Protein AF-A0A0U1DKY7-F1 (afdb_monomer_lite)

InterPro domains:
  IPR023214 HAD superfamily [G3DSA:3.40.50.1000] (1-147)
  IPR036412 HAD-like superfamily [SSF56784] (1-100)

Secondary structure (DSSP, 8-state):
-HHHHHHHHHTT----EEEEEEHHHHHHHHHHHHS--GGGEEEEEEEEEEETTEEEEEEEEEE---THHHHHHHHHHHSS--SEEEE-SGGGHHHHHHHHTSSS--EEEEEE-B-TTTS-B--TTTHHHHHHHHHHT-EEEEHHHH-S-S--

Foldseek 3Di:
DLVVLVVCVVVPDQDAAQDLDELVVCQVCCCVPRVHHSLRYHYWAADWDDDPNDTDGDPHTDDRRFALNSLVSCCVRVVDQDLEDEDAFNRCQNNLVSNLPDPDHGAYEYEAACDVPQGDHDCVRPVVVVVVCVVSVHHYDYCVPRDPHDDD

Radius of gyration: 16.52 Å; chains: 1; bounding box: 41×33×48 Å

Organism: NCBI:txid451644

Sequence (152 aa):
MIELLRYLEANGFTNYIVSGGGRDFMRPVTASMYGVPPERVIGSSVGLDFVDGQLKTTATPEFLNDGPAKAVRIWGRIGRRPIFSAGNSNGDIQMLEYTAAGRGPSLSLLVRHDDAAREFDYTAGAEKVLELAAGRGWTVASMRDDWTTVFD

Structure (mmCIF, N/CA/C/O backbone):
data_AF-A0A0U1DKY7-F1
#
_entry.id   AF-A0A0U1DKY7-F1
#
loop_
_atom_site.group_PDB
_atom_site.id
_atom_site.type_symbol
_atom_site.label_atom_id
_atom_site.label_alt_id
_atom_site.label_comp_id
_atom_site.label_asym_id
_atom_site.label_entity_id
_atom_site.label_seq_id
_atom_site.pdbx_PDB_ins_code
_atom_site.Cartn_x
_atom_site.Cartn_y
_atom_site.Cartn_z
_atom_site.occupancy
_atom_site.B_iso_or_equiv
_atom_site.auth_seq_id
_atom_site.auth_comp_id
_atom_site.auth_asym_id
_atom_site.auth_atom_id
_atom_site.pdbx_PDB_model_num
ATOM 1 N N . MET A 1 1 ? -4.182 -9.296 9.841 1.00 95.00 1 MET A N 1
ATOM 2 C CA . MET A 1 1 ? -4.240 -8.862 8.414 1.00 95.00 1 MET A CA 1
ATOM 3 C C . MET A 1 1 ? -4.542 -9.984 7.414 1.00 95.00 1 MET A C 1
ATOM 5 O O . MET A 1 1 ? -5.272 -9.718 6.466 1.00 95.00 1 MET A O 1
ATOM 9 N N . ILE A 1 2 ? -4.018 -11.209 7.578 1.00 96.25 2 ILE A N 1
ATOM 10 C CA . ILE A 1 2 ? -4.283 -12.328 6.644 1.00 96.25 2 ILE A CA 1
ATOM 11 C C . ILE A 1 2 ? -5.782 -12.613 6.493 1.00 96.25 2 ILE A C 1
ATOM 13 O O . ILE A 1 2 ? -6.282 -12.703 5.373 1.00 96.25 2 ILE A O 1
ATOM 17 N N . GLU A 1 3 ? -6.512 -12.665 7.607 1.00 97.19 3 GLU A N 1
ATOM 18 C CA . GLU A 1 3 ? -7.964 -12.876 7.610 1.00 97.19 3 GLU A CA 1
ATOM 19 C C . GLU A 1 3 ? -8.716 -11.806 6.810 1.00 97.19 3 GLU A C 1
ATOM 21 O O . GLU A 1 3 ? -9.610 -12.135 6.036 1.00 97.19 3 GLU A O 1
ATOM 26 N N . LEU A 1 4 ? -8.306 -10.535 6.910 1.00 97.56 4 LEU A N 1
ATOM 27 C CA . LEU A 1 4 ? -8.897 -9.446 6.130 1.00 97.56 4 LEU A CA 1
ATOM 28 C C . LEU A 1 4 ? -8.697 -9.658 4.623 1.00 97.56 4 LEU A C 1
ATOM 30 O O . LEU A 1 4 ? -9.636 -9.466 3.855 1.00 97.56 4 LEU A O 1
ATOM 34 N N . LEU A 1 5 ? -7.506 -10.084 4.187 1.00 98.31 5 LEU A N 1
ATOM 35 C CA . LEU A 1 5 ? -7.261 -10.383 2.772 1.00 98.31 5 LEU A CA 1
ATOM 36 C C . LEU A 1 5 ? -8.194 -11.495 2.272 1.00 98.31 5 LEU A C 1
ATOM 38 O O . LEU A 1 5 ? -8.764 -11.363 1.187 1.00 98.31 5 LEU A O 1
ATOM 42 N N . ARG A 1 6 ? -8.400 -12.549 3.072 1.00 98.06 6 ARG A N 1
ATOM 43 C CA . ARG A 1 6 ? -9.314 -13.653 2.733 1.00 98.06 6 ARG A CA 1
ATOM 44 C C . ARG A 1 6 ? -10.770 -13.229 2.737 1.00 98.06 6 ARG A C 1
ATOM 46 O O . ARG A 1 6 ? -11.503 -13.593 1.823 1.00 98.06 6 ARG A O 1
ATOM 53 N N . TYR A 1 7 ? -11.175 -12.419 3.708 1.00 98.44 7 TYR A N 1
ATOM 54 C CA . TYR A 1 7 ? -12.518 -11.861 3.762 1.00 98.44 7 TYR A CA 1
ATOM 55 C C . TYR A 1 7 ? -12.818 -11.008 2.524 1.00 98.44 7 TYR A C 1
ATOM 57 O O . TYR A 1 7 ? -13.854 -11.186 1.886 1.00 98.44 7 TYR A O 1
ATOM 65 N N . LEU A 1 8 ? -11.898 -10.120 2.137 1.00 98.50 8 LEU A N 1
ATOM 66 C CA . LEU A 1 8 ? -12.037 -9.292 0.939 1.00 98.50 8 LEU A CA 1
ATOM 67 C C . LEU A 1 8 ? -12.122 -10.155 -0.330 1.00 98.50 8 LEU A C 1
ATOM 69 O O . LEU A 1 8 ? -13.026 -9.963 -1.143 1.00 98.50 8 LEU A O 1
ATOM 73 N N . GLU A 1 9 ? -11.235 -11.141 -0.477 1.00 98.06 9 GLU A N 1
ATOM 74 C CA . GLU A 1 9 ? -11.236 -12.075 -1.611 1.00 98.06 9 GLU A CA 1
ATOM 75 C C . GLU A 1 9 ? -12.557 -12.857 -1.715 1.00 98.06 9 GLU A C 1
ATOM 77 O O . GLU A 1 9 ? -13.159 -12.904 -2.789 1.00 98.06 9 GLU A O 1
ATOM 82 N N . ALA A 1 10 ? -13.063 -13.389 -0.598 1.00 98.44 10 ALA A N 1
ATOM 83 C CA . ALA A 1 10 ? -14.346 -14.095 -0.538 1.00 98.44 10 ALA A CA 1
ATOM 84 C C . ALA A 1 10 ? -15.544 -13.205 -0.927 1.00 98.44 10 ALA A C 1
ATOM 86 O O . ALA A 1 10 ? -16.573 -13.712 -1.368 1.00 98.44 10 ALA A O 1
ATOM 87 N N . ASN A 1 11 ? -15.397 -11.883 -0.810 1.00 98.50 11 ASN A N 1
ATOM 88 C CA . ASN A 1 11 ? -16.388 -10.884 -1.212 1.00 98.50 11 ASN A CA 1
ATOM 89 C C . ASN A 1 11 ? -16.086 -10.253 -2.588 1.00 98.50 11 ASN A C 1
ATOM 91 O O . ASN A 1 11 ? -16.619 -9.195 -2.924 1.00 98.50 11 ASN A O 1
ATOM 95 N N . GLY A 1 12 ? -15.239 -10.891 -3.401 1.00 97.94 12 GLY A N 1
ATOM 96 C CA . GLY A 1 12 ? -14.989 -10.499 -4.790 1.00 97.94 12 GLY A CA 1
ATOM 97 C C . GLY A 1 12 ? -14.010 -9.337 -4.970 1.00 97.94 12 GLY A C 1
ATOM 98 O O . GLY A 1 12 ? -13.920 -8.781 -6.067 1.00 97.94 12 GLY A O 1
ATOM 99 N N . PHE A 1 13 ? -13.265 -8.954 -3.930 1.00 98.31 13 PHE A N 1
ATOM 100 C CA . PHE A 1 13 ? -12.186 -7.981 -4.075 1.00 98.31 13 PHE A CA 1
ATOM 101 C C . PHE A 1 13 ? -10.951 -8.621 -4.707 1.00 98.31 13 PHE A C 1
ATOM 103 O O . PHE A 1 13 ? -10.567 -9.751 -4.407 1.00 98.31 13 PHE A O 1
ATOM 110 N N . THR A 1 14 ? -10.254 -7.831 -5.520 1.00 98.25 14 THR A N 1
ATOM 111 C CA . THR A 1 14 ? -8.910 -8.162 -5.990 1.00 98.25 14 THR A CA 1
ATOM 112 C C . THR A 1 14 ? -7.886 -7.457 -5.108 1.00 98.25 14 THR A C 1
ATOM 114 O O . THR A 1 14 ? -7.749 -6.235 -5.176 1.00 98.25 14 THR A O 1
ATOM 117 N N . ASN A 1 15 ? -7.143 -8.222 -4.310 1.00 98.38 15 ASN A N 1
ATOM 118 C CA . ASN A 1 15 ? -6.121 -7.680 -3.415 1.00 98.38 15 ASN A CA 1
ATOM 119 C C . ASN A 1 15 ? -4.806 -7.376 -4.154 1.00 98.38 15 ASN A C 1
ATOM 121 O O . ASN A 1 15 ? -4.348 -8.168 -4.983 1.00 98.38 15 ASN A O 1
ATOM 125 N N . TYR A 1 16 ? -4.188 -6.245 -3.807 1.00 98.69 16 TYR A N 1
ATOM 126 C CA . TYR A 1 16 ? -2.881 -5.795 -4.294 1.00 98.69 16 TYR A CA 1
ATOM 127 C C . TYR A 1 16 ? -1.992 -5.398 -3.114 1.00 98.69 16 TYR A C 1
ATOM 129 O O . TYR A 1 16 ? -2.488 -4.955 -2.081 1.00 98.69 16 TYR A O 1
ATOM 137 N N . ILE A 1 17 ? -0.676 -5.502 -3.297 1.00 98.69 17 ILE A N 1
ATOM 138 C CA . ILE A 1 17 ? 0.322 -4.950 -2.370 1.00 98.69 17 ILE A CA 1
ATOM 139 C C . ILE A 1 17 ? 0.900 -3.679 -2.985 1.00 98.69 17 ILE A C 1
ATOM 141 O O . ILE A 1 17 ? 1.306 -3.698 -4.146 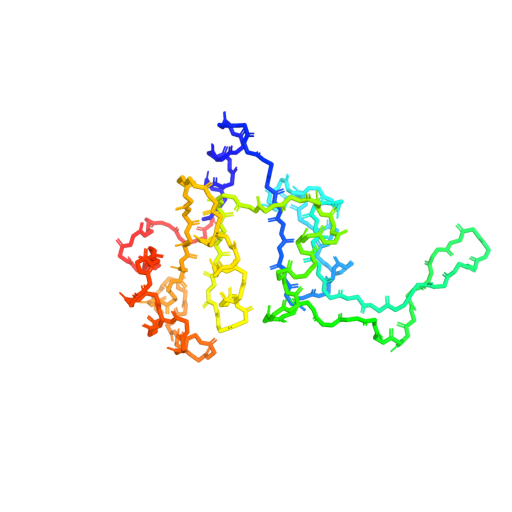1.00 98.69 17 ILE A O 1
ATOM 145 N N . VAL A 1 18 ? 0.959 -2.591 -2.210 1.00 98.69 18 VAL A N 1
ATOM 146 C CA . VAL A 1 18 ? 1.528 -1.298 -2.626 1.00 98.69 18 VAL A CA 1
ATOM 147 C C . VAL A 1 18 ? 2.541 -0.829 -1.583 1.00 98.69 18 VAL A C 1
ATOM 149 O O . VAL A 1 18 ? 2.187 -0.265 -0.550 1.00 98.69 18 VAL A O 1
ATOM 152 N N . SER A 1 19 ? 3.823 -1.072 -1.842 1.00 98.50 19 SER A N 1
ATOM 153 C CA . SER A 1 19 ? 4.889 -0.891 -0.849 1.00 98.50 19 SER A CA 1
ATOM 154 C C . SER A 1 19 ? 6.026 -0.015 -1.367 1.00 98.50 19 SER A C 1
ATOM 156 O O . SER A 1 19 ? 6.311 -0.020 -2.562 1.00 98.50 19 SER A O 1
ATOM 158 N N . GLY A 1 20 ? 6.702 0.704 -0.468 1.00 97.75 20 GLY A N 1
ATOM 159 C CA . GLY A 1 20 ? 7.985 1.352 -0.765 1.00 97.75 20 GLY A CA 1
ATOM 160 C C . GLY A 1 20 ? 9.140 0.351 -0.899 1.00 97.75 20 GLY A C 1
ATOM 161 O O . GLY A 1 20 ? 10.187 0.685 -1.452 1.00 97.75 20 GLY A O 1
ATOM 162 N N . GLY A 1 21 ? 8.948 -0.894 -0.452 1.00 97.12 21 GLY A N 1
ATOM 163 C CA . GLY A 1 21 ? 9.910 -1.980 -0.615 1.00 97.12 21 GLY A CA 1
ATOM 164 C C . GLY A 1 21 ? 10.117 -2.390 -2.076 1.00 97.12 21 GLY A C 1
ATOM 165 O O . GLY A 1 21 ? 9.289 -2.123 -2.953 1.00 97.12 21 GLY A O 1
ATOM 166 N N . GLY A 1 22 ? 11.236 -3.069 -2.334 1.00 96.94 22 GLY A N 1
ATOM 167 C CA . GLY A 1 22 ? 11.578 -3.573 -3.662 1.00 96.94 22 GLY A CA 1
ATOM 168 C C . GLY A 1 22 ? 10.535 -4.567 -4.172 1.00 96.94 22 GLY A C 1
ATOM 169 O O . GLY A 1 22 ? 10.292 -5.605 -3.556 1.00 96.94 22 GLY A O 1
ATOM 170 N N . ARG A 1 23 ? 9.930 -4.274 -5.325 1.00 96.44 23 ARG A N 1
ATOM 171 C CA . ARG A 1 23 ? 8.910 -5.118 -5.963 1.00 96.44 23 ARG A CA 1
ATOM 172 C C . ARG A 1 23 ? 9.384 -6.562 -6.111 1.00 96.44 23 ARG A C 1
ATOM 174 O O . ARG A 1 23 ? 8.690 -7.487 -5.699 1.00 96.44 23 ARG A O 1
ATOM 181 N N . ASP A 1 24 ? 10.571 -6.738 -6.680 1.00 94.75 24 ASP A N 1
ATOM 182 C CA . ASP A 1 24 ? 11.120 -8.057 -7.000 1.00 94.75 24 ASP A CA 1
ATOM 183 C C . ASP A 1 24 ? 11.733 -8.760 -5.776 1.00 94.75 24 ASP A C 1
ATOM 185 O O . ASP A 1 24 ? 11.927 -9.970 -5.809 1.00 94.75 24 ASP A O 1
ATOM 189 N N . PHE A 1 25 ? 11.922 -8.040 -4.662 1.00 95.62 25 PHE A N 1
ATOM 190 C CA . PHE A 1 25 ? 12.207 -8.636 -3.353 1.00 95.62 25 PHE A CA 1
ATOM 191 C C . PHE A 1 25 ? 10.952 -9.268 -2.730 1.00 95.62 25 PHE A C 1
ATOM 193 O O . PHE A 1 25 ? 11.019 -10.357 -2.172 1.00 95.62 25 PHE A O 1
ATOM 200 N N . MET A 1 26 ? 9.789 -8.616 -2.847 1.00 98.00 26 MET A N 1
ATOM 201 C CA . MET A 1 26 ? 8.536 -9.121 -2.265 1.00 98.00 26 MET A CA 1
ATOM 202 C C . MET A 1 26 ? 7.907 -10.256 -3.087 1.00 98.00 26 MET A C 1
ATOM 204 O O . MET A 1 26 ? 7.401 -11.231 -2.529 1.00 98.00 26 MET A O 1
ATOM 208 N N . ARG A 1 27 ? 7.914 -10.143 -4.421 1.00 97.62 27 ARG A N 1
ATOM 209 C CA . ARG A 1 27 ? 7.214 -11.069 -5.334 1.00 97.62 27 ARG A CA 1
ATOM 210 C C . ARG A 1 27 ? 7.415 -12.565 -5.037 1.00 97.62 27 ARG A C 1
ATOM 212 O O . ARG A 1 27 ? 6.402 -13.265 -5.054 1.00 97.62 27 ARG A O 1
ATOM 219 N N . PRO A 1 28 ? 8.630 -13.062 -4.724 1.00 97.94 28 PRO A N 1
ATOM 220 C CA . PRO A 1 28 ? 8.847 -14.484 -4.456 1.00 97.94 28 PRO A CA 1
ATOM 221 C C . PRO A 1 28 ? 8.041 -15.046 -3.278 1.00 97.94 28 PRO A C 1
ATOM 223 O O . PRO A 1 28 ? 7.715 -16.228 -3.287 1.00 97.94 28 PRO A O 1
ATOM 226 N N . VAL A 1 29 ? 7.696 -14.225 -2.278 1.00 97.88 29 VAL A N 1
ATOM 227 C CA . VAL A 1 29 ? 7.062 -14.701 -1.032 1.00 97.88 29 VAL A CA 1
ATOM 228 C C . VAL A 1 29 ? 5.580 -14.343 -0.921 1.00 97.88 29 VAL A C 1
ATOM 230 O O . VAL A 1 29 ? 4.815 -15.064 -0.280 1.00 97.88 29 VAL A O 1
ATOM 233 N N . THR A 1 30 ? 5.143 -13.268 -1.587 1.00 98.12 30 THR A N 1
ATOM 234 C CA . THR A 1 30 ? 3.785 -12.703 -1.430 1.00 98.12 30 THR A CA 1
ATOM 235 C C . THR A 1 30 ? 2.638 -13.670 -1.727 1.00 98.12 30 THR A C 1
ATOM 237 O O . THR A 1 30 ? 1.618 -13.627 -1.039 1.00 98.12 30 THR A O 1
ATOM 240 N N . ALA A 1 31 ? 2.803 -14.584 -2.686 1.00 97.69 31 ALA A N 1
ATOM 241 C CA . ALA A 1 31 ? 1.782 -15.583 -2.987 1.00 97.69 31 ALA A CA 1
ATOM 242 C C . ALA A 1 31 ? 1.608 -16.573 -1.825 1.00 97.69 31 ALA A C 1
ATOM 244 O O . ALA A 1 31 ? 0.486 -16.818 -1.393 1.00 97.69 31 ALA A O 1
ATOM 245 N N . SER A 1 32 ? 2.715 -17.088 -1.281 1.00 96.94 32 SER A N 1
ATOM 246 C CA . SER A 1 32 ? 2.688 -18.042 -0.166 1.00 96.94 32 SER A CA 1
ATOM 247 C C . SER A 1 32 ? 2.221 -17.414 1.149 1.00 96.94 32 SER A C 1
ATOM 249 O O . SER A 1 32 ? 1.430 -18.018 1.862 1.00 96.94 32 SER A O 1
ATOM 251 N N . MET A 1 33 ? 2.659 -16.185 1.442 1.00 96.19 33 MET A N 1
ATOM 252 C CA . MET A 1 33 ? 2.360 -15.512 2.710 1.00 96.19 33 MET A CA 1
ATOM 253 C C . MET A 1 33 ? 0.984 -14.841 2.713 1.00 96.19 33 MET A C 1
ATOM 255 O O . MET A 1 33 ? 0.286 -14.865 3.719 1.00 96.19 33 MET A O 1
ATOM 259 N N . TYR A 1 34 ? 0.578 -14.238 1.591 1.00 97.12 34 TYR A N 1
ATOM 260 C CA . TYR A 1 34 ? -0.603 -13.368 1.529 1.00 97.12 34 TYR A CA 1
ATOM 261 C C . TYR A 1 34 ? -1.657 -13.827 0.516 1.00 97.12 34 TYR A C 1
ATOM 263 O O . TYR A 1 34 ? -2.738 -13.247 0.457 1.00 97.12 34 TYR A O 1
ATOM 271 N N . GLY A 1 35 ? -1.369 -14.834 -0.318 1.00 97.12 35 GLY A N 1
ATOM 272 C CA . GLY A 1 35 ? -2.211 -15.185 -1.470 1.00 97.12 35 GLY A CA 1
ATOM 273 C C . GLY A 1 35 ? -2.234 -14.131 -2.571 1.00 97.12 35 GLY A C 1
ATOM 274 O O . GLY A 1 35 ? -3.116 -14.170 -3.423 1.00 97.12 35 GLY A O 1
ATOM 275 N N . VAL A 1 36 ? -1.305 -13.172 -2.554 1.00 98.38 36 VAL A N 1
ATOM 276 C CA . VAL A 1 36 ? -1.235 -12.109 -3.560 1.00 98.38 36 VAL A CA 1
ATOM 277 C C . VAL A 1 36 ? -0.195 -12.509 -4.607 1.00 98.38 36 VAL A C 1
ATOM 279 O O . VAL A 1 36 ? 0.985 -12.597 -4.270 1.00 98.38 36 VAL A O 1
ATOM 282 N N . PRO A 1 37 ? -0.590 -12.772 -5.865 1.00 98.25 37 PRO A N 1
ATOM 283 C CA . PRO A 1 37 ? 0.343 -13.227 -6.886 1.00 98.25 37 PRO A CA 1
ATOM 284 C C . PRO A 1 37 ? 1.261 -12.084 -7.375 1.00 98.25 37 PRO A C 1
ATOM 286 O O . PRO A 1 37 ? 0.904 -10.904 -7.249 1.00 98.25 37 PRO A O 1
ATOM 289 N N . PRO A 1 38 ? 2.440 -12.396 -7.953 1.00 98.12 38 PRO A N 1
ATOM 290 C CA . PRO A 1 38 ? 3.481 -11.412 -8.274 1.00 98.12 38 PRO A CA 1
ATOM 291 C C . PRO A 1 38 ? 3.040 -10.234 -9.154 1.00 98.12 38 PRO A C 1
ATOM 293 O O . PRO A 1 38 ? 3.565 -9.119 -9.045 1.00 98.12 38 PRO A O 1
ATOM 296 N N . GLU A 1 39 ? 2.074 -10.451 -10.043 1.00 97.56 39 GLU A N 1
ATOM 297 C CA . GLU A 1 39 ? 1.534 -9.431 -10.935 1.00 97.56 39 GLU A CA 1
ATOM 298 C C . GLU A 1 39 ? 0.699 -8.368 -10.204 1.00 97.56 39 GLU A C 1
ATOM 300 O O . GLU A 1 39 ? 0.534 -7.268 -10.744 1.00 97.56 39 GLU A O 1
ATOM 305 N N . ARG A 1 40 ? 0.244 -8.657 -8.976 1.00 98.44 40 ARG A N 1
ATOM 306 C CA . ARG A 1 40 ? -0.512 -7.752 -8.092 1.00 98.44 40 ARG A CA 1
ATOM 307 C C . ARG A 1 40 ? 0.358 -7.084 -7.022 1.00 98.44 40 ARG A C 1
ATOM 309 O O . ARG A 1 40 ? -0.157 -6.447 -6.105 1.00 98.44 40 ARG A O 1
ATOM 316 N N . VAL A 1 41 ? 1.679 -7.184 -7.162 1.00 98.62 41 VAL A N 1
ATOM 317 C CA . VAL A 1 41 ? 2.653 -6.507 -6.301 1.00 98.62 41 VAL A CA 1
ATOM 318 C C . VAL A 1 41 ? 3.172 -5.247 -6.991 1.00 98.62 41 VAL A C 1
ATOM 320 O O . VAL A 1 41 ? 3.777 -5.305 -8.066 1.00 98.62 41 VAL A O 1
ATOM 323 N N . ILE A 1 42 ? 2.944 -4.105 -6.349 1.00 98.50 42 ILE A N 1
ATOM 324 C CA . ILE A 1 42 ? 3.415 -2.775 -6.730 1.00 98.50 42 ILE A CA 1
ATOM 325 C C . ILE A 1 42 ? 4.461 -2.358 -5.698 1.00 98.50 42 ILE A C 1
ATOM 327 O O . ILE A 1 42 ? 4.172 -2.237 -4.508 1.00 98.50 42 ILE A O 1
ATOM 331 N N . GLY A 1 43 ? 5.692 -2.167 -6.154 1.00 98.12 43 GLY A N 1
ATOM 332 C CA . GLY A 1 43 ? 6.820 -1.818 -5.302 1.00 98.12 43 GLY A CA 1
ATOM 333 C C . GLY A 1 43 ? 7.824 -0.954 -6.042 1.00 98.12 43 GLY A C 1
ATOM 334 O O . GLY A 1 43 ? 7.699 -0.776 -7.254 1.00 98.12 43 GLY A O 1
ATOM 335 N N . SER A 1 44 ? 8.821 -0.457 -5.320 1.00 98.19 44 SER A N 1
ATOM 336 C CA . SER A 1 44 ? 9.968 0.240 -5.907 1.00 98.19 44 SER A CA 1
ATOM 337 C C . SER A 1 44 ? 10.716 -0.675 -6.876 1.00 98.19 44 SER A C 1
ATOM 339 O O . SER A 1 44 ? 10.767 -1.893 -6.663 1.00 98.19 44 SER A O 1
ATOM 341 N N . SER A 1 45 ? 11.298 -0.112 -7.933 1.00 95.88 45 SER A N 1
ATOM 342 C CA . SER A 1 45 ? 12.053 -0.877 -8.930 1.00 95.88 45 SER A CA 1
ATOM 343 C C . SER A 1 45 ? 13.371 -0.219 -9.314 1.00 95.88 45 SER A C 1
ATOM 345 O O . SER A 1 45 ? 13.562 0.996 -9.213 1.00 95.88 45 SER A O 1
ATOM 347 N N . VAL A 1 46 ? 14.274 -1.078 -9.772 1.00 96.62 46 VAL A N 1
ATOM 348 C CA . VAL A 1 46 ? 15.470 -0.732 -10.538 1.00 96.62 46 VAL A CA 1
ATOM 349 C C . VAL A 1 46 ? 15.249 -1.128 -11.996 1.00 96.62 46 VAL A C 1
ATOM 351 O O . VAL A 1 46 ? 14.348 -1.919 -12.291 1.00 96.62 46 VAL A O 1
ATOM 354 N N . GLY A 1 47 ? 16.072 -0.596 -12.896 1.00 96.31 47 GLY A N 1
ATOM 355 C CA . GLY A 1 47 ? 16.003 -0.897 -14.320 1.00 96.31 47 GLY A CA 1
ATOM 356 C C . GLY A 1 47 ? 16.244 -2.379 -14.584 1.00 96.31 47 GLY A C 1
ATOM 357 O O . GLY A 1 47 ? 17.000 -3.031 -13.855 1.00 96.31 47 GLY A O 1
ATOM 358 N N . LEU A 1 48 ? 15.609 -2.894 -15.632 1.00 96.12 48 LEU A N 1
ATOM 359 C CA . LEU A 1 48 ? 15.790 -4.256 -16.119 1.00 96.12 48 LEU A CA 1
ATOM 360 C C . LEU A 1 48 ? 16.362 -4.222 -17.532 1.00 96.12 48 LEU A C 1
ATOM 362 O O . LEU A 1 48 ? 15.748 -3.645 -18.428 1.00 96.12 48 LEU A O 1
ATOM 366 N N . ASP A 1 49 ? 17.476 -4.916 -17.729 1.00 96.62 49 ASP A N 1
ATOM 367 C CA . ASP A 1 49 ? 18.048 -5.146 -19.050 1.00 96.62 49 ASP A CA 1
ATOM 368 C C . ASP A 1 49 ? 17.659 -6.534 -19.551 1.00 96.62 49 ASP A C 1
ATOM 370 O O . ASP A 1 49 ? 17.681 -7.514 -18.800 1.00 96.62 49 ASP A O 1
ATOM 374 N N . PHE A 1 50 ? 17.333 -6.631 -20.837 1.00 97.19 50 PHE A N 1
ATOM 375 C CA . PHE A 1 50 ? 17.183 -7.912 -21.515 1.00 97.19 50 PHE A CA 1
ATOM 376 C C . PHE A 1 50 ? 18.528 -8.342 -22.101 1.00 97.19 50 PHE A C 1
ATOM 378 O O . PHE A 1 50 ? 19.083 -7.659 -22.961 1.00 97.19 50 PHE A O 1
ATOM 385 N N . VAL A 1 51 ? 19.042 -9.482 -21.646 1.00 97.44 51 VAL A N 1
ATOM 386 C CA . VAL A 1 51 ? 20.320 -10.049 -22.082 1.00 97.44 51 VAL A CA 1
ATOM 387 C C . VAL A 1 51 ? 20.133 -11.547 -22.292 1.00 97.44 51 VAL A C 1
ATOM 389 O O . VAL A 1 51 ? 19.792 -12.264 -21.354 1.00 97.44 51 VAL A O 1
ATOM 392 N N . ASP A 1 52 ? 20.339 -12.012 -23.525 1.00 96.69 52 ASP A N 1
ATOM 393 C CA . ASP A 1 52 ? 20.328 -13.434 -23.899 1.00 96.69 52 ASP A CA 1
ATOM 394 C C . ASP A 1 52 ? 19.067 -14.204 -23.459 1.00 96.69 52 ASP A C 1
ATOM 396 O O . ASP A 1 52 ? 19.139 -15.310 -22.924 1.00 96.69 52 ASP A O 1
ATOM 400 N N . GLY A 1 53 ? 17.879 -13.618 -23.651 1.00 97.25 53 GLY A N 1
ATOM 401 C CA . GLY A 1 53 ? 16.618 -14.265 -23.261 1.00 97.25 53 GLY A CA 1
ATOM 402 C C . GLY A 1 53 ? 16.239 -14.085 -21.789 1.00 97.25 53 GLY A C 1
ATOM 403 O O . GLY A 1 53 ? 15.181 -14.559 -21.380 1.00 97.25 53 GLY A O 1
ATOM 404 N N . GLN A 1 54 ? 17.066 -13.401 -20.995 1.00 96.50 54 GLN A N 1
ATOM 405 C CA . GLN A 1 54 ? 16.865 -13.219 -19.559 1.00 96.50 54 GLN A CA 1
ATOM 406 C C . GLN A 1 54 ? 16.764 -11.742 -19.179 1.00 96.50 54 GLN A C 1
ATOM 408 O O . GLN A 1 54 ? 17.365 -10.878 -19.811 1.00 96.50 54 GLN A O 1
ATOM 413 N N . LEU A 1 55 ? 16.020 -11.457 -18.108 1.00 95.12 55 LEU A N 1
ATOM 414 C CA . LEU A 1 55 ? 15.989 -10.135 -17.487 1.00 95.12 55 LEU A CA 1
ATOM 415 C C . LEU A 1 55 ? 17.044 -10.061 -16.382 1.00 95.12 55 LEU A C 1
ATOM 417 O O . LEU A 1 55 ? 17.087 -10.928 -15.508 1.00 95.12 55 LEU A O 1
ATOM 421 N N . LYS A 1 56 ? 17.863 -9.009 -16.397 1.00 94.81 56 LYS A N 1
ATOM 422 C CA . LYS A 1 56 ? 18.858 -8.712 -15.361 1.00 94.81 56 LYS A CA 1
ATOM 423 C C . LYS A 1 56 ? 18.522 -7.387 -14.691 1.00 94.81 56 LYS A C 1
ATOM 425 O O . LYS A 1 56 ? 18.285 -6.389 -15.364 1.00 94.81 56 LYS A O 1
ATOM 430 N N . THR A 1 57 ? 18.512 -7.372 -13.363 1.00 94.50 57 THR A N 1
ATOM 431 C CA . THR A 1 57 ? 18.385 -6.136 -12.583 1.00 94.50 57 THR A CA 1
ATOM 432 C C . THR A 1 57 ? 19.652 -5.307 -12.700 1.00 94.50 57 THR A C 1
ATOM 434 O O . THR A 1 57 ? 20.758 -5.827 -12.552 1.00 94.50 57 THR A O 1
ATOM 437 N N . THR A 1 58 ? 19.480 -4.012 -12.912 1.00 95.31 58 THR A N 1
ATOM 438 C CA . THR A 1 58 ? 20.567 -3.034 -12.956 1.00 95.31 58 THR A CA 1
ATOM 439 C C . THR A 1 58 ? 20.725 -2.338 -11.604 1.00 95.31 58 THR A C 1
ATOM 441 O O . THR A 1 58 ? 19.881 -2.462 -10.716 1.00 95.31 58 THR A O 1
ATOM 444 N N . ALA A 1 59 ? 21.800 -1.564 -11.449 1.00 93.81 59 ALA A N 1
ATOM 445 C CA . ALA A 1 59 ? 21.969 -0.664 -10.308 1.00 93.81 59 ALA A CA 1
ATOM 446 C C . ALA A 1 59 ? 21.200 0.664 -10.467 1.00 93.81 59 ALA A C 1
ATOM 448 O O . ALA A 1 59 ? 21.220 1.489 -9.557 1.00 93.81 59 ALA A O 1
ATOM 449 N N . THR A 1 60 ? 20.543 0.890 -11.610 1.00 96.50 60 THR A N 1
ATOM 450 C CA . THR A 1 60 ? 19.851 2.144 -11.924 1.00 96.50 60 THR A CA 1
ATOM 451 C C . THR A 1 60 ? 18.471 2.153 -11.271 1.00 96.50 60 THR A C 1
ATOM 453 O O . THR A 1 60 ? 17.633 1.334 -11.646 1.00 96.50 60 THR A O 1
ATOM 456 N N . PRO A 1 61 ? 18.174 3.061 -10.328 1.00 94.25 61 PRO A N 1
ATOM 457 C CA . PRO A 1 61 ? 16.828 3.189 -9.781 1.00 94.25 61 PRO A CA 1
ATOM 458 C C . PRO A 1 61 ? 15.852 3.681 -10.856 1.00 94.25 61 PRO A C 1
ATOM 460 O O . PRO A 1 61 ? 16.159 4.625 -11.579 1.00 94.25 61 PRO A O 1
ATOM 463 N N . GLU A 1 62 ? 14.661 3.088 -10.936 1.00 94.12 62 GLU A N 1
ATOM 464 C CA . GLU A 1 62 ? 13.580 3.623 -11.775 1.00 94.12 62 GLU A CA 1
ATOM 465 C C . GLU A 1 62 ? 12.661 4.522 -10.955 1.00 94.12 62 GLU A C 1
ATOM 467 O O . GLU A 1 62 ? 12.409 5.672 -11.312 1.00 94.12 62 GLU A O 1
ATOM 472 N N . PHE A 1 63 ? 12.134 3.996 -9.848 1.00 93.69 63 PHE A N 1
ATOM 473 C CA . PHE A 1 63 ? 11.290 4.763 -8.945 1.00 93.69 63 PHE A CA 1
ATOM 474 C C . PHE A 1 63 ? 11.251 4.169 -7.539 1.00 93.69 63 PHE A C 1
ATOM 476 O O . PHE A 1 63 ? 11.262 2.952 -7.343 1.00 93.69 63 PHE A O 1
ATOM 483 N N . LEU A 1 64 ? 11.114 5.070 -6.566 1.00 97.69 64 LEU A N 1
ATOM 484 C CA . LEU A 1 64 ? 10.735 4.767 -5.193 1.00 97.69 64 LEU A CA 1
ATOM 485 C C . LEU A 1 64 ? 9.207 4.865 -5.081 1.00 97.69 64 LEU A C 1
ATOM 487 O O . LEU A 1 64 ? 8.628 5.925 -5.317 1.00 97.69 64 LEU A O 1
ATOM 491 N N . ASN A 1 65 ? 8.541 3.758 -4.762 1.00 98.38 65 ASN A N 1
ATOM 492 C CA . ASN A 1 65 ? 7.085 3.679 -4.655 1.00 98.38 65 ASN A CA 1
ATOM 493 C C . ASN A 1 65 ? 6.595 4.085 -3.255 1.00 98.38 65 ASN A C 1
ATOM 495 O O . ASN A 1 65 ? 6.005 3.281 -2.533 1.00 98.38 65 ASN A O 1
ATOM 499 N N . ASP A 1 66 ? 6.855 5.333 -2.876 1.00 98.44 66 ASP A N 1
ATOM 500 C CA . ASP A 1 66 ? 6.482 5.872 -1.570 1.00 98.44 66 ASP A CA 1
ATOM 501 C C . ASP A 1 66 ? 5.806 7.249 -1.664 1.00 98.44 66 ASP A C 1
ATOM 503 O O . ASP A 1 66 ? 5.978 7.983 -2.646 1.00 98.44 66 ASP A O 1
ATOM 507 N N . GLY A 1 67 ? 4.975 7.578 -0.673 1.00 98.50 67 GLY A N 1
ATOM 508 C CA . GLY A 1 67 ? 4.210 8.825 -0.633 1.00 98.50 67 GLY A CA 1
ATOM 509 C C . GLY A 1 67 ? 3.320 9.013 -1.874 1.00 98.50 67 GLY A C 1
ATOM 510 O O . GLY A 1 67 ? 2.613 8.081 -2.281 1.00 98.50 67 GLY A O 1
ATOM 511 N N . PRO A 1 68 ? 3.365 10.184 -2.548 1.00 98.38 68 PRO A N 1
ATOM 512 C CA . PRO A 1 68 ? 2.574 10.444 -3.755 1.00 98.38 68 PRO A CA 1
ATOM 513 C C . PRO A 1 68 ? 2.770 9.413 -4.873 1.00 98.38 68 PRO A C 1
ATOM 515 O O . PRO A 1 68 ? 1.845 9.165 -5.654 1.00 98.38 68 PRO A O 1
ATOM 518 N N . ALA A 1 69 ? 3.949 8.782 -4.951 1.00 98.44 69 ALA A N 1
ATOM 519 C CA . ALA A 1 69 ? 4.230 7.789 -5.978 1.00 98.44 69 ALA A CA 1
ATOM 520 C C . ALA A 1 69 ? 3.302 6.572 -5.868 1.00 98.44 69 ALA A C 1
ATOM 522 O O . ALA A 1 69 ? 2.912 6.037 -6.905 1.00 98.44 69 ALA A O 1
ATOM 523 N N . LYS A 1 70 ? 2.859 6.186 -4.661 1.00 98.75 70 LYS A N 1
ATOM 524 C CA . LYS A 1 70 ? 1.928 5.060 -4.484 1.00 98.75 70 LYS A CA 1
ATOM 525 C C . LYS A 1 70 ? 0.633 5.259 -5.269 1.00 98.75 70 LYS A C 1
ATOM 527 O O . LYS A 1 70 ? 0.225 4.363 -6.005 1.00 98.75 70 LYS A O 1
ATOM 532 N N . ALA A 1 71 ? 0.025 6.445 -5.199 1.00 98.44 71 ALA A N 1
ATOM 533 C CA . ALA A 1 71 ? -1.195 6.760 -5.948 1.00 98.44 71 ALA A CA 1
ATOM 534 C C . ALA A 1 71 ? -0.972 6.701 -7.472 1.00 98.44 71 ALA A C 1
ATOM 536 O O . ALA A 1 71 ? -1.772 6.114 -8.207 1.00 98.44 71 ALA A O 1
ATOM 537 N N . VAL A 1 72 ? 0.154 7.244 -7.946 1.00 98.31 72 VAL A N 1
ATOM 538 C CA . VAL A 1 72 ? 0.533 7.204 -9.368 1.00 98.31 72 VAL A CA 1
ATOM 539 C C . VAL A 1 72 ? 0.736 5.764 -9.843 1.00 98.31 72 VAL A C 1
ATOM 541 O O . VAL A 1 72 ? 0.270 5.400 -10.924 1.00 98.31 72 VAL A O 1
ATOM 544 N N . ARG A 1 73 ? 1.402 4.919 -9.048 1.00 97.94 73 ARG A N 1
ATOM 545 C CA . ARG A 1 73 ? 1.696 3.527 -9.421 1.00 97.94 73 ARG A CA 1
ATOM 546 C C . ARG A 1 73 ? 0.483 2.615 -9.321 1.00 97.94 73 ARG A C 1
ATOM 548 O O . ARG A 1 73 ? 0.362 1.721 -10.154 1.00 97.94 73 ARG A O 1
ATOM 555 N N . ILE A 1 74 ? -0.445 2.878 -8.402 1.00 98.50 74 ILE A N 1
ATOM 556 C CA . ILE A 1 74 ? -1.770 2.243 -8.393 1.00 98.50 74 ILE A CA 1
ATOM 557 C C . ILE A 1 74 ? -2.461 2.468 -9.739 1.00 98.50 74 ILE A C 1
ATOM 559 O O . ILE A 1 74 ? -2.814 1.499 -10.410 1.00 98.50 74 ILE A O 1
ATOM 563 N N . TRP A 1 75 ? -2.587 3.722 -10.189 1.00 98.00 75 TRP A N 1
ATOM 564 C CA . TRP A 1 75 ? -3.199 4.006 -11.489 1.00 98.00 75 TRP A CA 1
ATOM 565 C C . TRP A 1 75 ? -2.407 3.387 -12.644 1.00 98.00 75 TRP A C 1
ATOM 567 O O . TRP A 1 75 ? -2.981 2.695 -13.478 1.00 98.00 75 TRP A O 1
ATOM 577 N N . GLY A 1 76 ? -1.086 3.575 -12.672 1.00 97.06 76 GLY A N 1
ATOM 578 C CA . GLY A 1 76 ? -0.237 3.077 -13.755 1.00 97.06 76 GLY A CA 1
ATOM 579 C C . GLY A 1 76 ? -0.228 1.552 -13.894 1.00 97.06 76 GLY A C 1
ATOM 580 O O . GLY A 1 76 ? -0.049 1.046 -14.998 1.00 97.06 76 GLY A O 1
ATOM 581 N N . ARG A 1 77 ? -0.430 0.806 -12.799 1.00 96.19 77 ARG A N 1
ATOM 582 C CA . ARG A 1 77 ? -0.444 -0.664 -12.819 1.00 96.19 77 ARG A CA 1
ATOM 583 C C . ARG A 1 77 ? -1.842 -1.257 -12.966 1.00 96.19 77 ARG A C 1
ATOM 585 O O . ARG A 1 77 ? -1.986 -2.273 -13.638 1.00 96.19 77 ARG A O 1
ATOM 592 N N . ILE A 1 78 ? -2.835 -0.682 -12.289 1.00 96.88 78 ILE A N 1
ATOM 593 C CA . ILE A 1 78 ? -4.181 -1.259 -12.153 1.00 96.88 78 ILE A CA 1
ATOM 594 C C . ILE A 1 78 ? -5.171 -0.589 -13.117 1.00 96.88 78 ILE A C 1
ATOM 596 O O . ILE A 1 78 ? -6.154 -1.206 -13.519 1.00 96.88 78 ILE A O 1
ATOM 600 N N . GLY A 1 79 ? -4.944 0.678 -13.480 1.00 97.50 79 GLY A N 1
ATOM 601 C CA . GLY A 1 79 ? -5.872 1.482 -14.284 1.00 97.50 79 GLY A CA 1
ATOM 602 C C . GLY A 1 79 ? -7.190 1.797 -13.569 1.00 97.50 79 GLY A C 1
ATOM 603 O O . GLY A 1 79 ? -8.166 2.191 -14.204 1.00 97.50 79 GLY A O 1
ATOM 604 N N . ARG A 1 80 ? -7.256 1.570 -12.250 1.00 95.88 80 ARG A N 1
ATOM 605 C CA . ARG A 1 80 ? -8.464 1.729 -11.433 1.00 95.88 80 ARG A CA 1
ATOM 606 C C . ARG A 1 80 ? -8.106 2.323 -10.079 1.00 95.88 80 ARG A C 1
ATOM 608 O O . ARG A 1 80 ? -7.075 1.991 -9.497 1.00 95.88 80 ARG A O 1
ATOM 615 N N . ARG A 1 81 ? -8.993 3.177 -9.572 1.00 97.62 81 ARG A N 1
ATOM 616 C CA . ARG A 1 81 ? -8.924 3.684 -8.201 1.00 97.62 81 ARG A CA 1
ATOM 617 C C . ARG A 1 81 ? -9.421 2.602 -7.228 1.00 97.62 81 ARG A C 1
ATOM 619 O O . ARG A 1 81 ? -10.466 2.011 -7.514 1.00 97.62 81 ARG A O 1
ATOM 626 N N . PRO A 1 82 ? -8.721 2.332 -6.112 1.00 98.12 82 PRO A N 1
ATOM 627 C CA . PRO A 1 82 ? -9.212 1.431 -5.078 1.00 98.12 82 PRO A CA 1
ATOM 628 C C . PRO A 1 82 ? -10.435 2.035 -4.385 1.00 98.12 82 PRO A C 1
ATOM 630 O O . PRO A 1 82 ? -10.537 3.251 -4.254 1.00 98.12 82 PRO A O 1
ATOM 633 N N . ILE A 1 83 ? -11.330 1.179 -3.898 1.00 97.94 83 ILE A N 1
ATOM 634 C CA . ILE A 1 83 ? -12.392 1.571 -2.952 1.00 97.94 83 ILE A CA 1
ATOM 635 C C . ILE A 1 83 ? -12.013 1.237 -1.502 1.00 97.94 83 ILE A C 1
ATOM 637 O O . ILE A 1 83 ? -12.689 1.658 -0.571 1.00 97.94 83 ILE A O 1
ATOM 641 N N . PHE A 1 84 ? -10.927 0.488 -1.308 1.00 98.56 84 PHE A N 1
ATOM 642 C CA . PHE A 1 84 ? -10.349 0.166 -0.012 1.00 98.56 84 PHE A CA 1
ATOM 643 C C . PHE A 1 84 ? -8.824 0.257 -0.097 1.00 98.56 84 PHE A C 1
ATOM 645 O O . PHE A 1 84 ? -8.232 -0.226 -1.066 1.00 98.56 84 PHE A O 1
ATOM 652 N N . SER A 1 85 ? -8.189 0.839 0.917 1.00 98.56 85 SER A N 1
ATOM 653 C CA . SER A 1 85 ? -6.738 0.775 1.101 1.00 98.56 85 SER A CA 1
ATOM 654 C C . SER A 1 85 ? -6.384 0.799 2.579 1.00 98.56 85 SER A C 1
ATOM 656 O O . SER A 1 85 ? -6.993 1.548 3.342 1.00 98.56 85 SER A O 1
ATOM 658 N N . ALA A 1 86 ? -5.365 0.026 2.946 1.00 98.69 86 ALA A N 1
ATOM 659 C CA . ALA A 1 86 ? -4.790 0.008 4.282 1.00 98.69 86 ALA A CA 1
ATOM 660 C C . ALA A 1 86 ? -3.315 0.435 4.239 1.00 98.69 86 ALA A C 1
ATOM 662 O O . ALA A 1 86 ? -2.591 0.029 3.328 1.00 98.69 86 ALA A O 1
ATOM 663 N N . GLY A 1 87 ? -2.885 1.234 5.212 1.00 98.50 87 GLY A N 1
ATOM 664 C CA . GLY A 1 87 ? -1.493 1.652 5.411 1.00 98.50 87 GLY A CA 1
ATOM 665 C C . GLY A 1 87 ? -1.158 1.775 6.896 1.00 98.50 87 GLY A C 1
ATOM 666 O O . GLY A 1 87 ? -2.021 1.535 7.737 1.00 98.50 87 GLY A O 1
ATOM 667 N N . ASN A 1 88 ? 0.076 2.146 7.227 1.00 98.44 88 ASN A N 1
ATOM 668 C CA . ASN A 1 88 ? 0.518 2.324 8.620 1.00 98.44 88 ASN A CA 1
ATOM 669 C C . ASN A 1 88 ? 1.462 3.524 8.817 1.00 98.44 88 ASN A C 1
ATOM 671 O O . ASN A 1 88 ? 1.833 3.829 9.945 1.00 98.44 88 ASN A O 1
ATOM 675 N N . SER A 1 89 ? 1.860 4.209 7.741 1.00 98.44 89 SER A N 1
ATOM 676 C CA . SER A 1 89 ? 2.925 5.214 7.784 1.00 98.44 89 SER A CA 1
ATOM 677 C C . SER A 1 89 ? 2.587 6.501 7.024 1.00 98.44 89 SER A C 1
ATOM 679 O O . SER A 1 89 ? 1.649 6.573 6.229 1.00 98.44 89 SER A O 1
ATOM 681 N N . ASN A 1 90 ? 3.413 7.530 7.214 1.00 98.69 90 ASN A N 1
ATOM 682 C CA . ASN A 1 90 ? 3.363 8.791 6.474 1.00 98.69 90 ASN A CA 1
ATOM 683 C C . ASN A 1 90 ? 3.527 8.577 4.955 1.00 98.69 90 ASN A C 1
ATOM 685 O O . ASN A 1 90 ? 3.009 9.369 4.169 1.00 98.69 90 ASN A O 1
ATOM 689 N N . GLY A 1 91 ? 4.199 7.500 4.533 1.00 98.56 91 GLY A N 1
ATOM 690 C CA . GLY A 1 91 ? 4.333 7.117 3.124 1.00 98.56 91 GLY A CA 1
ATOM 691 C C . GLY A 1 91 ? 3.024 6.638 2.482 1.00 98.56 91 GLY A C 1
ATOM 692 O O . GLY A 1 91 ? 2.916 6.575 1.258 1.00 98.56 91 GLY A O 1
ATOM 693 N N . ASP A 1 92 ? 1.998 6.339 3.284 1.00 98.81 92 ASP A N 1
ATOM 694 C CA . ASP A 1 92 ? 0.693 5.865 2.813 1.00 98.81 92 ASP A CA 1
ATOM 695 C C . ASP A 1 92 ? -0.340 6.982 2.639 1.00 98.81 92 ASP A C 1
ATOM 697 O O . ASP A 1 92 ? -1.402 6.737 2.065 1.00 98.81 92 ASP A O 1
ATOM 701 N N . ILE A 1 93 ? -0.043 8.209 3.088 1.00 98.75 93 ILE A N 1
ATOM 702 C CA . ILE A 1 93 ? -0.996 9.332 3.114 1.00 98.75 93 ILE A CA 1
ATOM 703 C C . ILE A 1 93 ? -1.673 9.507 1.753 1.00 98.75 93 ILE A C 1
ATOM 705 O O . ILE A 1 93 ? -2.897 9.448 1.664 1.00 98.75 93 ILE A O 1
ATOM 709 N N . GLN A 1 94 ? -0.904 9.655 0.672 1.00 98.69 94 GLN A N 1
ATOM 710 C CA . GLN A 1 94 ? -1.482 9.917 -0.649 1.00 98.69 94 GLN A CA 1
ATOM 711 C C . GLN A 1 94 ? -2.205 8.704 -1.236 1.00 98.69 94 GLN A C 1
ATOM 713 O O . GLN A 1 94 ? -3.115 8.876 -2.044 1.00 98.69 94 GLN A O 1
ATOM 718 N N . MET A 1 95 ? -1.845 7.480 -0.839 1.00 98.75 95 MET A N 1
ATOM 719 C CA . MET A 1 95 ? -2.619 6.292 -1.200 1.00 98.75 95 MET A CA 1
ATOM 720 C C . MET A 1 95 ? -3.995 6.323 -0.521 1.00 98.75 95 MET A C 1
ATOM 722 O O . MET A 1 95 ? -5.006 6.140 -1.197 1.00 98.75 95 MET A O 1
ATOM 726 N N . LEU A 1 96 ? -4.038 6.609 0.784 1.00 98.75 96 LEU A N 1
ATOM 727 C CA . LEU A 1 96 ? -5.275 6.712 1.564 1.00 98.75 96 LEU A CA 1
ATOM 728 C C . LEU A 1 96 ? -6.158 7.876 1.081 1.00 98.75 96 LEU A C 1
ATOM 730 O O . LEU A 1 96 ? -7.375 7.719 0.968 1.00 98.75 96 LEU A O 1
ATOM 734 N N . GLU A 1 97 ? -5.563 9.021 0.735 1.00 98.38 97 GLU A N 1
ATOM 735 C CA . GLU A 1 97 ? -6.262 10.154 0.113 1.00 98.38 97 GLU A CA 1
ATOM 736 C C . GLU A 1 97 ? -6.817 9.790 -1.265 1.00 98.38 97 GLU A C 1
ATOM 738 O O . GLU A 1 97 ? -7.966 10.101 -1.579 1.00 98.38 97 GLU A O 1
ATOM 743 N N . TYR A 1 98 ? -6.017 9.115 -2.095 1.00 98.38 98 TYR A N 1
ATOM 744 C CA . TYR A 1 98 ? -6.441 8.689 -3.422 1.00 98.38 98 TYR A CA 1
ATOM 745 C C . TYR A 1 98 ? -7.609 7.703 -3.342 1.00 98.38 98 TYR A C 1
ATOM 747 O O . TYR A 1 98 ? -8.564 7.840 -4.098 1.00 98.38 98 TYR A O 1
ATOM 755 N N . THR A 1 99 ? -7.614 6.758 -2.410 1.00 98.25 99 THR A N 1
ATOM 756 C CA . THR A 1 99 ? -8.780 5.888 -2.194 1.00 98.25 99 THR A CA 1
ATOM 757 C C . THR A 1 99 ? -10.013 6.695 -1.776 1.00 98.25 99 THR A C 1
ATOM 759 O O . THR A 1 99 ? -11.056 6.597 -2.422 1.00 98.25 99 THR A O 1
ATOM 762 N N . ALA A 1 100 ? -9.879 7.557 -0.761 1.00 97.38 100 ALA A N 1
ATOM 763 C CA . ALA A 1 100 ? -10.999 8.302 -0.180 1.00 97.38 100 ALA A CA 1
ATOM 764 C C . ALA A 1 100 ? -11.605 9.370 -1.112 1.00 97.38 100 ALA A C 1
ATOM 766 O O . ALA A 1 100 ? -12.775 9.715 -0.984 1.00 97.38 100 ALA A O 1
ATOM 767 N N . ALA A 1 101 ? -10.832 9.899 -2.065 1.00 96.31 101 ALA A N 1
ATOM 768 C CA . ALA A 1 101 ? -11.304 10.911 -3.015 1.00 96.31 101 ALA A CA 1
ATOM 769 C C . ALA A 1 101 ? -12.142 10.336 -4.180 1.00 96.31 101 ALA A C 1
ATOM 771 O O . ALA A 1 101 ? -12.508 11.068 -5.104 1.00 96.31 101 ALA A O 1
ATOM 772 N N . GLY A 1 102 ? -12.398 9.023 -4.197 1.00 93.62 102 GLY A N 1
ATOM 773 C CA . GLY A 1 102 ? -13.271 8.381 -5.177 1.00 93.62 102 GLY A CA 1
ATOM 774 C C . GLY A 1 102 ? -14.739 8.806 -5.047 1.00 93.62 102 GLY A C 1
ATOM 775 O O . GLY A 1 102 ? -15.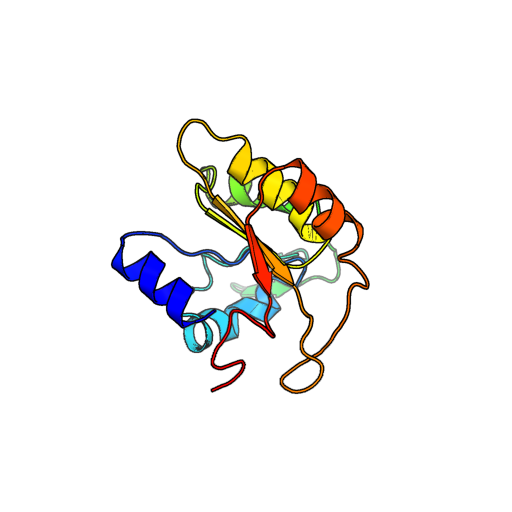177 9.335 -4.031 1.00 93.62 102 GLY A O 1
ATOM 776 N N . ARG A 1 103 ? -15.534 8.562 -6.096 1.00 93.81 103 ARG A N 1
ATOM 777 C CA . ARG A 1 103 ? -16.996 8.700 -6.010 1.00 93.81 103 ARG A CA 1
ATOM 778 C C . ARG A 1 103 ? -17.591 7.450 -5.364 1.00 93.81 103 ARG A C 1
ATOM 780 O O . ARG A 1 103 ? -17.298 6.347 -5.813 1.00 93.81 103 ARG A O 1
ATOM 787 N N . GLY A 1 104 ? -18.512 7.644 -4.424 1.00 95.38 104 GLY A N 1
ATOM 788 C CA . GLY A 1 104 ? -19.225 6.558 -3.750 1.00 95.38 104 GLY A CA 1
ATOM 789 C C . GLY A 1 104 ? -18.519 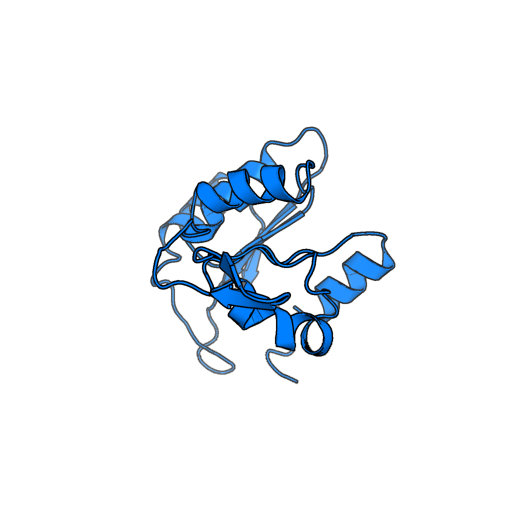6.073 -2.480 1.00 95.38 104 GLY A C 1
ATOM 790 O O . GLY A 1 104 ? -17.561 6.704 -2.039 1.00 95.38 104 GLY A O 1
ATOM 791 N N . PRO A 1 105 ? -19.013 4.987 -1.862 1.00 95.88 105 PRO A N 1
ATOM 792 C CA . PRO A 1 105 ? -18.433 4.454 -0.637 1.00 95.88 105 PRO A CA 1
ATOM 793 C C . PRO A 1 105 ? -16.988 3.989 -0.842 1.00 95.88 105 PRO A C 1
ATOM 795 O O . PRO A 1 105 ? -16.692 3.225 -1.762 1.00 95.88 105 PRO A O 1
ATOM 798 N N . SER A 1 106 ? -16.107 4.425 0.050 1.00 97.38 106 SER A N 1
ATOM 799 C CA . SER A 1 106 ? -14.708 4.010 0.112 1.00 97.38 106 SER A CA 1
ATOM 800 C C . SER A 1 106 ? -14.251 3.935 1.562 1.00 97.38 106 SER A C 1
ATOM 802 O O . SER A 1 106 ? -14.808 4.632 2.411 1.00 97.38 106 SER A O 1
ATOM 804 N N . LEU A 1 107 ? -13.215 3.150 1.838 1.00 98.12 107 LEU A N 1
ATOM 805 C CA . LEU A 1 107 ? -12.652 3.007 3.175 1.00 98.12 107 LEU A CA 1
ATOM 806 C C . LEU A 1 107 ? -11.122 3.111 3.139 1.00 98.12 107 LEU A C 1
ATOM 808 O O . LEU A 1 107 ? -10.444 2.361 2.438 1.00 98.12 107 LEU A O 1
ATOM 812 N N . SER A 1 108 ? -10.593 4.028 3.944 1.00 98.44 108 SER A N 1
ATOM 813 C CA . SER A 1 108 ? -9.162 4.179 4.199 1.00 98.44 108 SER A CA 1
ATOM 814 C C . SER A 1 108 ? -8.882 3.759 5.637 1.00 98.44 108 SER A C 1
ATOM 816 O O . SER A 1 108 ? -9.433 4.344 6.570 1.00 98.44 108 SER A O 1
ATOM 818 N N . LEU A 1 109 ? -8.059 2.723 5.791 1.00 98.62 109 LEU A N 1
ATOM 819 C CA . LEU A 1 109 ? -7.694 2.123 7.070 1.00 98.62 109 LEU A CA 1
ATOM 820 C C . LEU A 1 109 ? -6.231 2.441 7.399 1.00 98.62 109 LEU A C 1
ATOM 822 O O . LEU A 1 109 ? -5.343 2.245 6.569 1.00 98.62 109 LEU A O 1
ATOM 826 N N . LEU A 1 110 ? -5.975 2.882 8.622 1.00 98.62 110 LEU A N 1
ATOM 827 C CA . LEU A 1 110 ? -4.643 3.076 9.173 1.00 98.62 110 LEU A CA 1
ATOM 828 C C . LEU A 1 110 ? -4.413 2.072 10.305 1.00 98.62 110 LEU A C 1
ATOM 830 O O . LEU A 1 110 ? -5.183 2.035 11.260 1.00 98.62 110 LEU A O 1
ATOM 834 N N . VAL A 1 111 ? -3.357 1.270 10.218 1.00 98.56 111 VAL A N 1
ATOM 835 C CA . VAL A 1 111 ? -2.926 0.390 11.312 1.00 98.56 111 VAL A CA 1
ATOM 836 C C . VAL A 1 111 ? -2.023 1.185 12.250 1.00 98.56 111 VAL A C 1
ATOM 838 O O . VAL A 1 111 ? -1.026 1.759 11.812 1.00 98.56 111 VAL A O 1
ATOM 841 N N . ARG A 1 112 ? -2.374 1.222 13.536 1.00 98.38 112 ARG A N 1
ATOM 842 C CA . ARG A 1 112 ? -1.582 1.838 14.600 1.00 98.38 112 ARG A CA 1
ATOM 843 C C . ARG A 1 112 ? -0.823 0.749 15.356 1.00 98.38 112 ARG A C 1
ATOM 845 O O . ARG A 1 112 ? -1.441 -0.109 15.979 1.00 98.38 112 ARG A O 1
ATOM 852 N N . HIS A 1 113 ? 0.503 0.830 15.316 1.00 98.38 113 HIS A N 1
ATOM 853 C CA . HIS A 1 113 ? 1.404 -0.014 16.098 1.00 98.38 113 HIS A CA 1
ATOM 854 C C . HIS A 1 113 ? 1.534 0.553 17.517 1.00 98.38 113 HIS A C 1
ATOM 856 O O . HIS A 1 113 ? 2.293 1.490 17.746 1.00 98.38 113 HIS A O 1
ATOM 862 N N . ASP A 1 114 ? 0.731 0.036 18.444 1.00 98.38 114 ASP A N 1
ATOM 863 C CA . ASP A 1 114 ? 0.620 0.508 19.832 1.00 98.38 114 ASP A CA 1
ATOM 864 C C . ASP A 1 114 ? 0.670 -0.634 20.860 1.00 98.38 114 ASP A C 1
ATOM 866 O O . ASP A 1 114 ? 0.109 -0.535 21.960 1.00 98.38 114 ASP A O 1
ATOM 870 N N . ASP A 1 115 ? 1.322 -1.737 20.489 1.00 98.25 115 ASP A N 1
ATOM 871 C CA . ASP A 1 115 ? 1.364 -2.958 21.281 1.00 98.25 115 ASP A CA 1
ATOM 872 C C . ASP A 1 115 ? 2.793 -3.455 21.488 1.00 98.25 115 ASP A C 1
ATOM 874 O O . ASP A 1 115 ? 3.245 -4.397 20.845 1.00 98.25 115 ASP A O 1
ATOM 878 N N . ALA A 1 116 ? 3.499 -2.863 22.450 1.00 97.88 116 ALA A N 1
ATOM 879 C CA . ALA A 1 116 ? 4.848 -3.293 22.821 1.00 97.88 116 ALA A CA 1
ATOM 880 C C . ALA A 1 116 ? 4.916 -4.696 23.462 1.00 97.88 116 ALA A C 1
ATOM 882 O O . ALA A 1 116 ? 6.013 -5.201 23.696 1.00 97.88 116 ALA A O 1
ATOM 883 N N . ALA A 1 117 ? 3.778 -5.307 23.819 1.00 97.62 117 ALA A N 1
ATOM 884 C CA . ALA A 1 117 ? 3.754 -6.618 24.462 1.00 97.62 117 ALA A CA 1
ATOM 885 C C . ALA A 1 117 ? 3.722 -7.755 23.435 1.00 97.62 117 ALA A C 1
ATOM 887 O O . ALA A 1 117 ? 4.371 -8.782 23.634 1.00 97.62 117 ALA A O 1
ATOM 888 N N . ARG A 1 118 ? 2.957 -7.582 22.351 1.00 98.00 118 ARG A N 1
ATOM 889 C CA . ARG A 1 118 ? 2.811 -8.579 21.279 1.00 98.00 118 ARG A CA 1
ATOM 890 C C . ARG A 1 118 ? 3.568 -8.203 20.007 1.00 98.00 118 ARG A C 1
ATOM 892 O O . ARG A 1 118 ? 3.809 -9.080 19.187 1.00 98.00 118 ARG A O 1
ATOM 899 N N . GLU A 1 119 ? 3.938 -6.936 19.843 1.00 96.19 119 GLU A N 1
ATOM 900 C CA . GLU A 1 119 ? 4.684 -6.398 18.704 1.00 96.19 119 GLU A CA 1
ATOM 901 C C . GLU A 1 119 ? 5.541 -5.191 19.140 1.00 96.19 119 GLU A C 1
ATOM 903 O O . GLU A 1 119 ? 6.279 -5.278 20.121 1.00 96.19 119 GLU A O 1
ATOM 908 N N . PHE A 1 120 ? 5.470 -4.073 18.419 1.00 96.12 120 PHE A N 1
ATOM 909 C CA . PHE A 1 120 ? 6.147 -2.824 18.709 1.00 96.12 120 PHE A CA 1
ATOM 910 C C . PHE A 1 120 ? 5.116 -1.727 19.022 1.00 96.12 120 PHE A C 1
ATOM 912 O O . PHE A 1 120 ? 3.976 -1.731 18.557 1.00 96.12 120 PHE A O 1
ATOM 919 N N . ASP A 1 121 ? 5.549 -0.744 19.807 1.00 97.19 121 ASP A N 1
ATOM 920 C CA . ASP A 1 121 ? 4.829 0.512 20.015 1.00 97.19 121 ASP A CA 1
ATOM 921 C C . ASP A 1 121 ? 5.687 1.638 19.445 1.00 97.19 121 ASP A C 1
ATOM 923 O O . ASP A 1 121 ? 6.770 1.939 19.963 1.00 97.19 121 ASP A O 1
ATOM 927 N N . TYR A 1 122 ? 5.251 2.199 18.319 1.00 94.75 122 TYR A N 1
ATOM 928 C CA . TYR A 1 122 ? 5.960 3.290 17.675 1.00 94.75 122 TYR A CA 1
ATOM 929 C C . TYR A 1 122 ? 5.024 4.193 16.882 1.00 94.75 122 TYR A C 1
ATOM 931 O O . TYR A 1 122 ? 4.102 3.766 16.190 1.00 94.75 122 TYR A O 1
ATOM 939 N N . THR A 1 123 ? 5.354 5.480 16.905 1.00 95.25 123 THR A N 1
ATOM 940 C CA . THR A 1 123 ? 4.761 6.489 16.020 1.00 95.25 123 THR A CA 1
ATOM 941 C C . THR A 1 123 ? 5.761 7.031 15.009 1.00 95.25 123 THR A C 1
ATOM 943 O O . THR A 1 123 ? 5.373 7.818 14.148 1.00 95.25 123 THR A O 1
ATOM 946 N N . ALA A 1 124 ? 7.036 6.639 15.111 1.00 97.00 124 ALA A N 1
ATOM 947 C CA . ALA A 1 124 ? 8.105 7.119 14.247 1.00 97.00 124 ALA A CA 1
ATOM 948 C C . ALA A 1 124 ? 7.775 6.826 12.777 1.00 97.00 124 ALA A C 1
ATOM 950 O O . ALA A 1 124 ? 7.635 5.671 12.379 1.00 97.00 124 ALA A O 1
ATOM 951 N N . GLY A 1 125 ? 7.633 7.878 11.972 1.00 96.69 125 GLY A N 1
ATOM 952 C CA . GLY A 1 125 ? 7.241 7.755 10.570 1.00 96.69 125 GLY A CA 1
ATOM 953 C C . GLY A 1 125 ? 5.735 7.604 10.331 1.00 96.69 125 GLY A C 1
ATOM 954 O O . GLY A 1 125 ? 5.349 7.454 9.174 1.00 96.69 125 GLY A O 1
ATOM 955 N N . ALA A 1 126 ? 4.891 7.691 11.363 1.00 97.56 126 ALA A N 1
ATOM 956 C CA . ALA A 1 126 ? 3.426 7.653 11.287 1.00 97.56 126 ALA A CA 1
ATOM 957 C C . ALA A 1 126 ? 2.735 8.879 11.926 1.00 97.56 126 ALA A C 1
ATOM 959 O O . ALA A 1 126 ? 1.510 8.980 11.938 1.00 97.56 126 ALA A O 1
ATOM 960 N N . GLU A 1 127 ? 3.499 9.839 12.445 1.00 97.12 127 GLU A N 1
ATOM 961 C CA . GLU A 1 127 ? 2.996 10.986 13.207 1.00 97.12 127 GLU A CA 1
ATOM 962 C C . GLU A 1 127 ? 1.982 11.808 12.402 1.00 97.12 127 GLU A C 1
ATOM 964 O O . GLU A 1 127 ? 0.900 12.130 12.889 1.00 97.12 127 GLU A O 1
ATOM 969 N N . LYS A 1 128 ? 2.306 12.092 11.134 1.00 98.00 128 LYS A N 1
ATOM 970 C CA . LYS A 1 128 ? 1.455 12.903 10.255 1.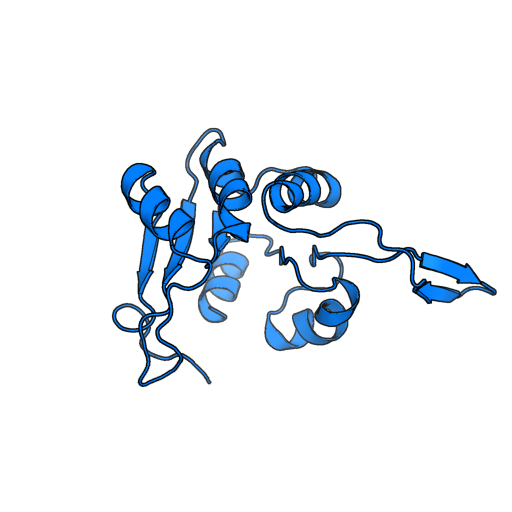00 98.00 128 LYS A CA 1
ATOM 971 C C . LYS A 1 128 ? 0.215 12.133 9.821 1.00 98.00 128 LYS A C 1
ATOM 973 O O . LYS A 1 128 ?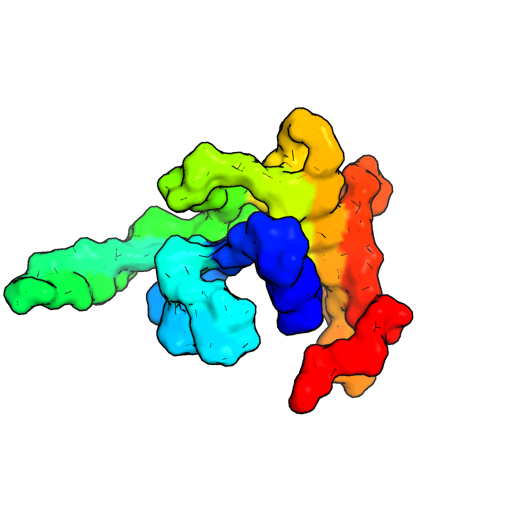 -0.868 12.704 9.770 1.00 98.00 128 LYS A O 1
ATOM 978 N N . VAL A 1 129 ? 0.352 10.853 9.473 1.00 98.19 129 VAL A N 1
ATOM 979 C CA . VAL A 1 129 ? -0.794 10.050 9.020 1.00 98.19 129 VAL A CA 1
ATOM 980 C C . VAL A 1 129 ? -1.798 9.830 10.156 1.00 98.19 129 VAL A C 1
ATOM 982 O O . VAL A 1 129 ? -2.999 9.887 9.902 1.00 98.19 129 VAL A O 1
ATOM 985 N N . LEU A 1 130 ? -1.331 9.676 11.402 1.00 97.12 130 LEU A N 1
ATOM 986 C CA . LEU A 1 130 ? -2.187 9.579 12.589 1.00 97.12 130 LEU A CA 1
ATOM 987 C C . LEU A 1 130 ? -2.950 10.886 12.855 1.00 97.12 130 LEU A C 1
ATOM 989 O O . LEU A 1 130 ? -4.154 10.844 13.102 1.00 97.12 130 LEU A O 1
ATOM 993 N N . GLU A 1 131 ? -2.286 12.041 12.744 1.00 95.94 131 GLU A N 1
ATOM 994 C CA . GLU A 1 131 ? -2.940 13.353 12.861 1.00 95.94 131 GLU A CA 1
ATOM 995 C C . GLU A 1 131 ? -4.005 13.552 11.766 1.00 95.94 131 GLU A C 1
ATOM 997 O O . GLU A 1 131 ? -5.141 13.948 12.039 1.00 95.94 131 GLU A O 1
ATOM 1002 N N . LEU A 1 132 ? -3.667 13.214 10.517 1.00 97.31 132 LEU A N 1
ATOM 1003 C CA . LEU A 1 132 ? -4.581 13.343 9.383 1.00 97.31 132 LEU A CA 1
ATOM 1004 C C . LEU A 1 132 ? -5.778 12.395 9.473 1.00 97.31 132 LEU A C 1
ATOM 1006 O O . LEU A 1 132 ? -6.873 12.779 9.059 1.00 97.31 132 LEU A O 1
ATOM 1010 N N . ALA A 1 133 ? -5.594 11.182 10.000 1.00 96.31 133 ALA A N 1
ATOM 1011 C CA . ALA A 1 133 ? -6.664 10.195 10.105 1.00 96.31 133 ALA A CA 1
ATOM 1012 C C . ALA A 1 133 ? -7.857 10.732 10.911 1.00 96.31 133 ALA A C 1
ATOM 1014 O O . ALA A 1 133 ? -9.000 10.604 10.462 1.00 96.31 133 ALA A O 1
ATOM 1015 N N . ALA A 1 134 ? -7.587 11.421 12.026 1.00 88.06 134 ALA A N 1
ATOM 1016 C CA . ALA A 1 134 ? -8.610 12.030 12.875 1.00 88.06 134 ALA A CA 1
ATOM 1017 C C . ALA A 1 134 ? -9.434 13.100 12.133 1.00 88.06 134 ALA A C 1
ATOM 1019 O O . ALA A 1 134 ? -10.657 13.134 12.251 1.00 88.06 134 ALA A O 1
ATOM 1020 N N . GLY A 1 135 ? -8.783 13.946 11.327 1.00 90.81 135 GLY A N 1
ATOM 1021 C CA . GLY A 1 135 ? -9.454 15.010 10.571 1.00 90.81 135 GLY A CA 1
ATOM 1022 C C . GLY A 1 135 ? -10.146 14.546 9.285 1.00 90.81 135 GLY A C 1
ATOM 1023 O O . GLY A 1 135 ? -11.009 15.249 8.764 1.00 90.81 135 GLY A O 1
ATOM 1024 N N . ARG A 1 136 ? -9.772 13.377 8.751 1.00 93.56 136 ARG A N 1
ATOM 1025 C CA . ARG A 1 136 ? -10.240 12.872 7.445 1.00 93.56 136 ARG A CA 1
ATOM 1026 C C . ARG A 1 136 ? -11.220 11.709 7.539 1.00 93.56 136 ARG A C 1
ATOM 1028 O O . ARG A 1 136 ? -11.634 11.190 6.504 1.00 93.56 136 ARG A O 1
ATOM 1035 N N . GLY A 1 137 ? -11.585 11.302 8.754 1.00 91.00 137 GLY A N 1
ATOM 1036 C CA . GLY A 1 137 ? -12.488 10.176 8.982 1.00 91.00 137 GLY A CA 1
ATOM 1037 C C . GLY A 1 137 ? -11.905 8.840 8.521 1.00 91.00 137 GLY A C 1
ATOM 1038 O O . GLY A 1 137 ? -12.656 7.948 8.136 1.00 91.00 137 GLY A O 1
ATOM 1039 N N . TRP A 1 138 ? -10.575 8.704 8.511 1.00 97.62 138 TRP A N 1
ATOM 1040 C CA . TRP A 1 138 ? -9.943 7.415 8.241 1.00 97.62 138 TRP A CA 1
ATOM 1041 C C . TRP A 1 138 ? -10.068 6.528 9.473 1.00 97.62 138 TRP A C 1
ATOM 1043 O O . TRP A 1 138 ? -9.846 6.974 10.599 1.00 97.62 138 TRP A O 1
ATOM 1053 N N . THR A 1 139 ? -10.419 5.264 9.260 1.00 98.19 139 THR A N 1
ATOM 1054 C CA . THR A 1 139 ? -10.506 4.293 10.349 1.00 98.19 139 THR A CA 1
ATOM 1055 C C . THR A 1 139 ? -9.102 3.987 10.847 1.00 98.19 139 THR A C 1
ATOM 1057 O O . THR A 1 139 ? -8.225 3.679 10.045 1.00 98.19 139 THR A O 1
ATOM 1060 N N . VAL A 1 140 ? -8.889 4.046 12.159 1.00 98.38 140 VAL A N 1
ATOM 1061 C CA . VAL A 1 140 ? -7.627 3.648 12.791 1.00 98.38 140 VAL A CA 1
ATOM 1062 C C . VAL A 1 140 ? -7.864 2.344 13.541 1.00 98.38 140 VAL A C 1
ATOM 1064 O O . VAL A 1 140 ? -8.742 2.306 14.396 1.00 98.38 140 VAL A O 1
ATOM 1067 N N . ALA A 1 141 ? -7.106 1.300 13.212 1.00 98.31 141 ALA A N 1
ATOM 1068 C CA . ALA A 1 141 ? -7.112 0.029 13.929 1.00 98.31 141 ALA A CA 1
ATOM 1069 C C . ALA A 1 141 ? -5.913 -0.034 14.882 1.00 98.31 141 ALA A C 1
ATOM 1071 O O . ALA A 1 141 ? -4.767 0.035 14.433 1.00 98.31 141 ALA A O 1
ATOM 1072 N N . SER A 1 142 ? -6.179 -0.159 16.178 1.00 98.31 142 SER A N 1
ATOM 1073 C CA . SER A 1 142 ? -5.186 -0.412 17.221 1.00 98.31 142 SER A CA 1
ATOM 1074 C C . SER A 1 142 ? -4.778 -1.880 17.202 1.00 98.31 142 SER A C 1
ATOM 1076 O O . SER A 1 142 ? -5.624 -2.762 17.342 1.00 98.31 142 SER A O 1
ATOM 1078 N N . MET A 1 143 ? -3.481 -2.165 17.072 1.00 98.56 143 MET A N 1
ATOM 1079 C CA . MET A 1 143 ? -3.002 -3.541 17.222 1.00 98.56 143 MET A CA 1
ATOM 1080 C C . MET A 1 143 ? -3.251 -4.065 18.637 1.00 98.56 143 MET A C 1
ATOM 1082 O O . MET A 1 143 ? -3.601 -5.232 18.798 1.00 98.56 143 MET A O 1
ATOM 1086 N N . ARG A 1 144 ? -3.127 -3.208 19.656 1.00 98.38 144 ARG A N 1
ATOM 1087 C CA . ARG A 1 144 ? -3.370 -3.598 21.045 1.00 98.38 144 ARG A CA 1
ATOM 1088 C C . ARG A 1 144 ? -4.835 -3.926 21.316 1.00 98.38 144 ARG A C 1
ATOM 1090 O O . ARG A 1 144 ? -5.140 -4.983 21.864 1.00 98.38 144 ARG A O 1
ATOM 1097 N N . ASP A 1 145 ? -5.725 -3.019 20.936 1.00 98.50 145 ASP A N 1
ATOM 1098 C CA . ASP A 1 145 ? -7.104 -3.029 21.417 1.00 98.50 145 ASP A CA 1
ATOM 1099 C C . ASP A 1 145 ? -8.054 -3.755 20.442 1.00 98.50 145 ASP A C 1
ATOM 1101 O O . ASP A 1 145 ? -9.040 -4.347 20.883 1.00 98.50 145 ASP A O 1
ATOM 1105 N N . ASP A 1 146 ? -7.737 -3.789 19.139 1.00 98.38 146 ASP A N 1
ATOM 1106 C CA . ASP A 1 146 ? -8.643 -4.331 18.114 1.00 98.38 146 ASP A CA 1
ATOM 1107 C C . ASP A 1 146 ? -8.226 -5.709 17.583 1.00 98.38 146 ASP A C 1
ATOM 1109 O O . ASP A 1 146 ? -9.019 -6.375 16.911 1.00 98.38 146 ASP A O 1
ATOM 1113 N N . TRP A 1 147 ? -6.987 -6.154 17.824 1.00 97.88 147 TRP A N 1
ATOM 1114 C CA . TRP A 1 147 ? -6.516 -7.458 17.349 1.00 97.88 147 TRP A CA 1
ATOM 1115 C C . TRP A 1 147 ? -6.447 -8.463 18.490 1.00 97.88 147 TRP A C 1
ATOM 1117 O O . TRP A 1 147 ? -5.796 -8.244 19.511 1.00 97.88 147 TRP A O 1
ATOM 1127 N N . THR A 1 148 ? -7.074 -9.622 18.292 1.00 97.25 148 THR A N 1
ATOM 1128 C CA . THR A 1 148 ? -6.978 -10.747 19.232 1.00 97.25 148 THR A CA 1
ATOM 1129 C C . THR A 1 148 ? -5.597 -11.406 19.176 1.00 97.25 148 THR A C 1
ATOM 1131 O O . THR A 1 148 ? -5.012 -11.696 20.219 1.00 97.25 148 THR A O 1
ATOM 1134 N N . THR A 1 149 ? -5.044 -11.559 17.971 1.00 96.12 149 THR A N 1
ATOM 1135 C CA . THR A 1 149 ? -3.760 -12.222 17.704 1.00 96.12 149 THR A CA 1
ATOM 1136 C C . THR A 1 149 ? -2.947 -11.390 16.711 1.00 96.12 149 THR A C 1
ATOM 1138 O O . THR A 1 149 ? -3.511 -10.854 15.756 1.00 96.12 149 THR A O 1
ATOM 1141 N N . VAL A 1 150 ? -1.631 -11.272 16.931 1.00 95.88 150 VAL A N 1
ATOM 1142 C CA . VAL A 1 150 ? -0.725 -10.526 16.033 1.00 95.88 150 VAL A CA 1
ATOM 1143 C C . VAL A 1 150 ? 0.002 -11.450 15.053 1.00 95.88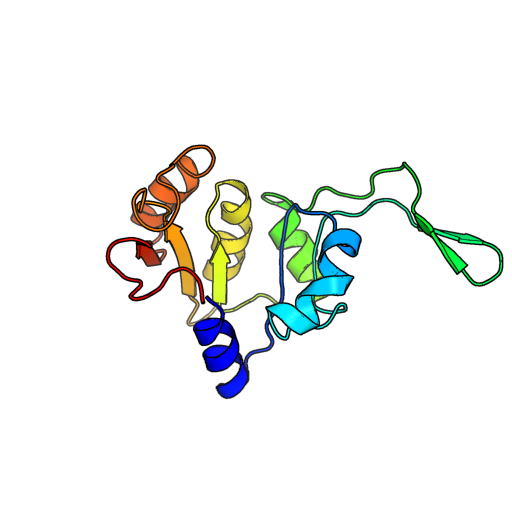 150 VAL A C 1
ATOM 1145 O O . VAL A 1 150 ? 0.036 -11.160 13.857 1.00 95.88 150 VAL A O 1
ATOM 1148 N N . PHE A 1 151 ? 0.551 -12.560 15.548 1.00 94.38 151 PHE A N 1
ATOM 1149 C CA . PHE A 1 151 ? 1.286 -13.557 14.767 1.00 94.38 151 PHE A CA 1
ATOM 1150 C C . PHE A 1 151 ? 0.660 -14.942 14.958 1.00 94.38 151 PHE A C 1
ATOM 1152 O O . PHE A 1 151 ? 0.126 -15.213 16.035 1.00 94.38 151 PHE A O 1
ATOM 1159 N N . ASP A 1 152 ? 0.741 -15.777 13.920 1.00 80.12 152 ASP A N 1
ATOM 1160 C CA . ASP A 1 152 ? 0.304 -17.182 13.937 1.00 80.12 152 ASP A CA 1
ATOM 1161 C C . ASP A 1 152 ? 1.275 -18.090 14.713 1.00 80.12 152 ASP A C 1
ATOM 1163 O O . ASP A 1 152 ? 2.505 -17.837 14.657 1.00 80.12 152 ASP A O 1
#

pLDDT: mean 97.12, std 2.18, range [80.12, 98.81]